Protein AF-A0A0C3L491-F1 (afdb_monomer_lite)

Secondary structure (DSSP, 8-state):
-HHHH-HHHHHHHHH-SS-S--PPPTT--HHHHHHHHHHHHHSS--PPP--SHHHHHHHHHHHHHHHHHHHHTT-HHHHHHHHHHHHHTT---TTTHHHHHHHHHHTT-HHHHHHHHHHHHHHT----

Radius of gyration: 15.9 Å; chains: 1; bounding box: 44×22×43 Å

Structure (mmCIF, N/CA/C/O backbone):
data_AF-A0A0C3L491-F1
#
_entry.id   AF-A0A0C3L491-F1
#
loop_
_atom_site.group_PDB
_atom_site.id
_atom_site.type_symbol
_atom_site.label_atom_id
_atom_site.label_alt_id
_atom_site.label_comp_id
_atom_site.label_asym_id
_atom_site.label_entity_id
_atom_site.label_seq_id
_atom_site.pdbx_PDB_ins_code
_atom_site.Cartn_x
_atom_site.Cartn_y
_atom_site.Cartn_z
_atom_site.occupancy
_atom_site.B_iso_or_equiv
_atom_site.auth_seq_id
_atom_site.auth_comp_id
_atom_site.auth_asym_id
_atom_site.auth_atom_id
_atom_site.pdbx_PDB_model_num
ATOM 1 N N . MET A 1 1 ? 20.474 -2.177 -11.643 1.00 58.62 1 MET A N 1
ATOM 2 C CA . MET A 1 1 ? 19.655 -3.131 -10.864 1.00 58.62 1 MET A CA 1
ATOM 3 C C . MET A 1 1 ? 18.172 -2.787 -10.950 1.00 58.62 1 MET A C 1
ATOM 5 O O . MET A 1 1 ? 17.420 -3.653 -11.359 1.00 58.62 1 MET A O 1
ATOM 9 N N . LEU A 1 2 ? 17.773 -1.526 -10.723 1.00 60.50 2 LEU A N 1
ATOM 10 C CA . LEU A 1 2 ? 16.399 -1.022 -10.936 1.00 60.50 2 LEU A CA 1
ATOM 11 C C . LEU A 1 2 ? 15.749 -1.486 -12.254 1.00 60.50 2 LEU A C 1
ATOM 13 O O . LEU A 1 2 ? 14.698 -2.108 -12.224 1.00 60.50 2 LEU A O 1
ATOM 17 N N . ALA A 1 3 ? 16.416 -1.290 -13.396 1.00 59.50 3 ALA A N 1
ATOM 18 C CA . ALA A 1 3 ? 15.908 -1.718 -14.707 1.00 59.50 3 ALA A CA 1
ATOM 19 C C . ALA A 1 3 ? 15.736 -3.242 -14.870 1.00 59.50 3 ALA A C 1
ATOM 21 O O . ALA A 1 3 ? 15.029 -3.680 -15.763 1.00 59.50 3 ALA A O 1
ATOM 22 N N . ALA A 1 4 ? 16.415 -4.056 -14.059 1.00 60.91 4 ALA A N 1
ATOM 23 C CA . ALA A 1 4 ? 16.281 -5.513 -14.114 1.00 60.91 4 ALA A CA 1
ATOM 24 C C . ALA A 1 4 ? 15.118 -6.015 -13.245 1.00 60.91 4 ALA A C 1
ATOM 26 O O . ALA A 1 4 ? 14.565 -7.070 -13.529 1.00 60.91 4 ALA A O 1
ATOM 27 N N . MET A 1 5 ? 14.766 -5.260 -12.201 1.00 66.31 5 MET A N 1
ATOM 28 C CA . MET A 1 5 ? 13.714 -5.613 -11.244 1.00 66.31 5 MET A CA 1
ATOM 29 C C . MET A 1 5 ? 12.371 -4.967 -11.597 1.00 66.31 5 MET A C 1
ATOM 31 O O . MET A 1 5 ? 11.332 -5.488 -11.214 1.00 66.31 5 MET A O 1
ATOM 35 N N . LEU A 1 6 ? 12.389 -3.847 -12.327 1.00 72.50 6 LEU A N 1
ATOM 36 C CA . LEU A 1 6 ? 11.208 -3.059 -12.670 1.00 72.50 6 LEU A CA 1
ATOM 37 C C . LEU A 1 6 ? 11.081 -2.929 -14.198 1.00 72.50 6 LEU A C 1
ATOM 39 O O . LEU A 1 6 ? 11.815 -2.131 -14.800 1.00 72.50 6 LEU A O 1
ATOM 43 N N . PRO A 1 7 ? 10.153 -3.672 -14.835 1.00 73.25 7 PRO A N 1
ATOM 44 C CA . PRO A 1 7 ? 9.932 -3.637 -16.285 1.00 73.25 7 PRO A CA 1
ATOM 45 C C . PRO A 1 7 ? 9.698 -2.221 -16.822 1.00 73.25 7 PRO A C 1
ATOM 47 O O . PRO A 1 7 ? 10.242 -1.845 -17.862 1.00 73.25 7 PRO A O 1
ATOM 50 N N . HIS A 1 8 ? 8.977 -1.405 -16.051 1.00 75.88 8 HIS A N 1
ATOM 51 C CA . HIS A 1 8 ? 8.706 -0.001 -16.347 1.00 75.88 8 HIS A CA 1
ATOM 52 C C . HIS A 1 8 ? 9.982 0.826 -16.576 1.00 75.88 8 HIS A C 1
ATOM 54 O O . HIS A 1 8 ? 10.114 1.548 -17.568 1.00 75.88 8 HIS A O 1
ATOM 60 N N . PHE A 1 9 ? 10.983 0.670 -15.703 1.00 74.25 9 PHE A N 1
ATOM 61 C CA . PHE A 1 9 ? 12.266 1.362 -15.849 1.00 74.25 9 PHE A CA 1
ATOM 62 C C . PHE A 1 9 ? 13.122 0.771 -16.970 1.00 74.25 9 PHE A C 1
ATOM 64 O O . PHE A 1 9 ? 13.851 1.519 -17.622 1.00 74.25 9 PHE A O 1
ATOM 71 N N . ALA A 1 10 ? 13.031 -0.537 -17.230 1.00 73.38 10 ALA A N 1
ATOM 72 C CA . ALA A 1 10 ? 13.701 -1.165 -18.370 1.00 73.38 10 ALA A CA 1
ATOM 73 C C . ALA A 1 10 ? 13.249 -0.529 -19.692 1.00 73.38 10 ALA A C 1
ATOM 75 O O . ALA A 1 10 ? 14.076 -0.128 -20.515 1.00 73.38 10 ALA A O 1
ATOM 76 N N . GLN A 1 11 ? 11.933 -0.372 -19.858 1.00 69.31 11 GLN A N 1
ATOM 77 C CA . GLN A 1 11 ? 11.339 0.252 -21.033 1.00 69.31 11 GLN A CA 1
ATOM 78 C C . GLN A 1 11 ? 11.731 1.730 -21.128 1.00 69.31 11 GLN A C 1
ATOM 80 O O . GLN A 1 11 ? 12.236 2.162 -22.168 1.00 69.31 11 GLN A O 1
ATOM 85 N N . ALA A 1 12 ? 11.596 2.482 -20.031 1.00 70.94 12 ALA A N 1
ATOM 86 C CA . ALA A 1 12 ? 11.959 3.895 -19.991 1.00 70.94 12 ALA A CA 1
ATOM 87 C C . ALA A 1 12 ? 13.428 4.120 -20.394 1.00 70.94 12 ALA A C 1
ATOM 89 O O . ALA A 1 12 ? 13.698 4.901 -21.306 1.00 70.94 12 ALA A O 1
ATOM 90 N N . LEU A 1 13 ? 14.365 3.371 -19.803 1.00 71.12 13 LEU A N 1
ATOM 91 C CA . LEU A 1 13 ? 15.802 3.509 -20.063 1.00 71.12 13 LEU A CA 1
ATOM 92 C C . LEU A 1 13 ? 16.210 3.023 -21.458 1.00 71.12 13 LEU A C 1
ATOM 94 O O . LEU A 1 13 ? 17.109 3.605 -22.059 1.00 71.12 13 LEU A O 1
ATOM 98 N N . SER A 1 14 ? 15.541 2.001 -22.003 1.00 71.50 14 SER A N 1
ATOM 99 C CA . SER A 1 14 ? 15.792 1.537 -23.377 1.00 71.50 14 SER A CA 1
ATOM 100 C C . SER A 1 14 ? 15.386 2.568 -24.440 1.00 71.50 14 SER A C 1
ATOM 102 O O . SER A 1 14 ? 15.976 2.613 -25.518 1.00 71.50 14 SER A O 1
ATOM 104 N N . SER A 1 15 ? 14.404 3.417 -24.121 1.00 66.19 15 SER A N 1
ATOM 105 C CA . SER A 1 15 ? 13.855 4.433 -25.025 1.00 66.19 15 SER A CA 1
ATOM 106 C C . SER A 1 15 ? 14.514 5.813 -24.893 1.00 66.19 15 SER A C 1
ATOM 108 O O . SER A 1 15 ? 14.376 6.643 -25.792 1.00 66.19 15 SER A O 1
ATOM 110 N N . SER A 1 16 ? 15.246 6.074 -23.803 1.00 59.66 16 SER A N 1
ATOM 111 C CA . SER A 1 16 ? 15.827 7.388 -23.515 1.00 59.66 16 SER A CA 1
ATOM 112 C C . SER A 1 16 ? 17.356 7.345 -23.464 1.00 59.66 16 SER A C 1
ATOM 114 O O . SER A 1 16 ? 17.953 7.029 -22.439 1.00 59.66 16 SER A O 1
ATOM 116 N N . SER A 1 17 ? 18.011 7.741 -24.552 1.00 55.44 17 SER A N 1
ATOM 117 C CA . SER A 1 17 ? 19.476 7.763 -24.671 1.00 55.44 17 SER A CA 1
ATOM 118 C C . SER A 1 17 ? 20.179 8.904 -23.907 1.00 55.44 17 SER A C 1
ATOM 120 O O . SER A 1 17 ? 21.392 9.053 -24.035 1.00 55.44 17 SER A O 1
ATOM 122 N N . SER A 1 18 ? 19.468 9.707 -23.100 1.00 59.16 18 SER A N 1
ATOM 123 C CA . SER A 1 18 ? 20.063 10.867 -22.406 1.00 59.16 18 SER A CA 1
ATOM 124 C C . SER A 1 18 ? 19.384 11.337 -21.109 1.00 59.16 18 SER A C 1
ATOM 126 O O . SER A 1 18 ? 19.795 12.361 -20.562 1.00 59.16 18 SER A O 1
ATOM 128 N N . ARG A 1 19 ? 18.360 10.648 -20.583 1.00 59.34 19 ARG A N 1
ATOM 129 C CA . ARG A 1 19 ? 17.694 11.097 -19.345 1.00 59.34 19 ARG A CA 1
ATOM 130 C C . ARG A 1 19 ? 18.470 10.655 -18.104 1.00 59.34 19 ARG A C 1
ATOM 132 O O . ARG A 1 19 ? 18.560 9.467 -17.819 1.00 59.34 19 ARG A O 1
ATOM 139 N N . THR A 1 20 ? 18.989 11.629 -17.357 1.00 66.69 20 THR A N 1
ATOM 140 C CA . THR A 1 20 ? 19.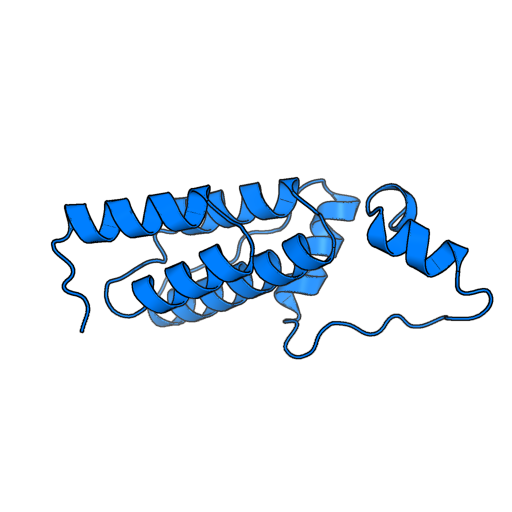572 11.440 -16.016 1.00 66.69 20 THR A CA 1
ATOM 141 C C . THR A 1 20 ? 18.530 11.503 -14.900 1.00 66.69 20 THR A C 1
ATOM 143 O O . THR A 1 20 ? 18.816 11.084 -13.784 1.00 66.69 20 THR A O 1
ATOM 146 N N . GLU A 1 21 ? 17.329 12.004 -15.196 1.00 72.62 21 GLU A N 1
ATOM 147 C CA . GLU A 1 21 ? 16.236 12.195 -14.241 1.00 72.62 21 GLU A CA 1
ATOM 148 C C . GLU A 1 21 ? 14.946 11.555 -14.763 1.00 72.62 21 GLU A C 1
ATOM 150 O O . GLU A 1 21 ? 14.655 11.582 -15.966 1.00 72.62 21 GLU A O 1
ATOM 155 N N . TYR A 1 22 ? 14.173 10.977 -13.844 1.00 74.00 22 TYR A N 1
ATOM 156 C CA . TYR A 1 22 ? 12.902 10.325 -14.130 1.00 74.00 22 TYR A CA 1
ATOM 157 C C . TYR A 1 22 ? 11.768 11.061 -13.401 1.00 74.00 22 TYR A C 1
ATOM 159 O O . TYR A 1 22 ? 11.828 11.171 -12.175 1.00 74.00 22 TYR A O 1
ATOM 167 N N . PRO A 1 23 ? 10.749 11.578 -14.113 1.00 80.12 23 PRO A N 1
ATOM 168 C CA . PRO A 1 23 ? 9.640 12.274 -13.474 1.00 80.12 23 PRO A CA 1
ATOM 169 C C . PRO A 1 23 ? 8.733 11.280 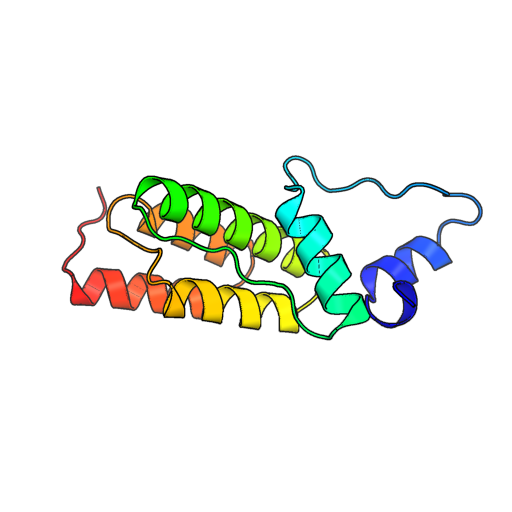-12.741 1.00 80.12 23 PRO A C 1
ATOM 171 O O . PRO A 1 23 ? 8.289 10.291 -13.324 1.00 80.12 23 PRO A O 1
ATOM 174 N N . LEU A 1 24 ? 8.454 11.554 -11.469 1.00 83.94 24 LEU A N 1
ATOM 175 C CA . LEU A 1 24 ? 7.485 10.796 -10.679 1.00 83.94 24 LEU A CA 1
ATOM 176 C C . LEU A 1 24 ? 6.056 11.285 -10.968 1.00 83.94 24 LEU A C 1
ATOM 178 O O . LEU A 1 24 ? 5.886 12.453 -11.329 1.00 83.94 24 LEU A O 1
ATOM 182 N N . PRO A 1 25 ? 5.034 10.426 -10.798 1.00 83.12 25 PRO A N 1
ATOM 183 C CA . PRO A 1 25 ? 3.642 10.864 -10.793 1.00 83.12 25 PRO A CA 1
ATOM 184 C C . PRO A 1 25 ? 3.413 11.994 -9.782 1.00 83.12 25 PRO A C 1
ATOM 186 O O . PRO A 1 25 ? 4.033 12.012 -8.710 1.00 83.12 25 PRO A O 1
ATOM 189 N N . GLU A 1 26 ? 2.515 12.922 -10.118 1.00 77.06 26 GLU A N 1
ATOM 190 C CA . GLU A 1 26 ? 2.071 13.957 -9.182 1.00 77.06 26 GLU A CA 1
ATOM 191 C C . GLU A 1 26 ? 1.530 13.294 -7.902 1.00 77.06 26 GLU A C 1
ATOM 193 O O . GLU A 1 26 ? 0.975 12.195 -7.941 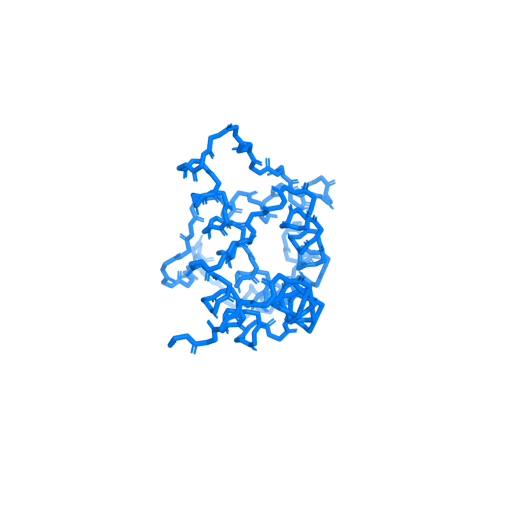1.00 77.06 26 GLU A O 1
ATOM 198 N N . ASP A 1 27 ? 1.783 13.928 -6.757 1.00 79.81 27 ASP A N 1
ATOM 199 C CA . ASP A 1 27 ? 1.416 13.448 -5.418 1.00 79.81 27 ASP A CA 1
ATOM 200 C C . ASP A 1 27 ? 2.148 12.197 -4.903 1.00 79.81 27 ASP A C 1
ATOM 202 O O . ASP A 1 27 ? 1.753 11.655 -3.874 1.00 79.81 27 ASP A O 1
ATOM 206 N N . THR A 1 28 ? 3.236 11.741 -5.535 1.00 87.38 28 THR A N 1
ATOM 207 C CA . THR A 1 28 ? 4.034 10.622 -4.992 1.00 87.38 28 THR A CA 1
ATOM 208 C C . THR A 1 28 ? 4.700 11.008 -3.662 1.00 87.38 28 THR A C 1
ATOM 210 O O . THR A 1 28 ? 5.483 11.959 -3.605 1.00 87.38 28 THR A O 1
ATOM 213 N N . SER A 1 29 ? 4.431 10.260 -2.588 1.00 90.19 29 SER A N 1
ATOM 214 C CA . SER A 1 29 ? 5.015 10.519 -1.268 1.00 90.19 29 SER A CA 1
ATOM 215 C C . SER A 1 29 ? 6.459 10.015 -1.177 1.00 90.19 29 SER A C 1
ATOM 217 O O . SER A 1 29 ? 6.858 9.055 -1.840 1.00 90.19 29 SER A O 1
ATOM 219 N N . ILE A 1 30 ? 7.265 10.649 -0.316 1.00 91.06 30 ILE A N 1
ATOM 220 C CA . ILE A 1 30 ? 8.648 10.212 -0.050 1.00 91.06 30 ILE A CA 1
ATOM 221 C C . ILE A 1 30 ? 8.659 8.771 0.477 1.00 91.06 30 ILE A C 1
ATOM 223 O O . ILE A 1 30 ? 9.539 7.991 0.113 1.00 91.06 30 ILE A O 1
ATOM 227 N N . PHE A 1 31 ? 7.663 8.406 1.290 1.00 93.50 31 PHE A N 1
ATOM 228 C CA . PHE A 1 31 ? 7.488 7.039 1.765 1.00 93.50 31 PHE A CA 1
ATOM 229 C C . PHE A 1 31 ? 7.305 6.060 0.602 1.00 93.50 31 PHE A C 1
ATOM 231 O O . PHE A 1 31 ? 7.991 5.045 0.566 1.00 93.50 31 PHE A O 1
ATOM 238 N N . ALA A 1 32 ? 6.448 6.372 -0.376 1.00 92.94 32 ALA A N 1
ATOM 239 C CA . ALA A 1 32 ? 6.217 5.499 -1.525 1.00 92.94 32 ALA A CA 1
ATOM 240 C C . ALA A 1 32 ? 7.498 5.272 -2.344 1.00 92.94 32 ALA A C 1
ATOM 242 O O . ALA A 1 32 ? 7.820 4.139 -2.704 1.00 92.94 32 ALA A O 1
ATOM 243 N N . VAL A 1 33 ? 8.278 6.330 -2.584 1.00 92.31 33 VAL A N 1
ATOM 244 C CA . VAL A 1 33 ? 9.565 6.214 -3.289 1.00 92.31 33 VAL A CA 1
ATOM 245 C C . VAL A 1 33 ? 10.545 5.347 -2.500 1.00 92.31 33 VAL A C 1
ATOM 247 O O . VAL A 1 33 ? 11.119 4.412 -3.059 1.00 92.31 33 VAL A O 1
ATOM 250 N N . ASN A 1 34 ? 10.713 5.623 -1.205 1.00 92.69 34 ASN A N 1
ATOM 251 C CA . ASN A 1 34 ? 11.603 4.843 -0.347 1.00 92.69 34 ASN A CA 1
ATOM 252 C C . ASN A 1 34 ? 11.150 3.387 -0.241 1.00 92.69 34 ASN A C 1
ATOM 254 O O . ASN A 1 34 ? 11.987 2.500 -0.296 1.00 92.69 34 ASN A O 1
ATOM 258 N N . GLY A 1 35 ? 9.845 3.122 -0.187 1.00 92.81 35 GLY A N 1
ATOM 259 C CA . GLY A 1 35 ? 9.312 1.766 -0.140 1.00 92.81 35 GLY A CA 1
ATOM 260 C C . GLY A 1 35 ? 9.645 0.957 -1.394 1.00 92.81 35 GLY A C 1
ATOM 261 O O . GLY A 1 35 ? 10.013 -0.212 -1.291 1.00 92.81 35 GLY A O 1
ATOM 262 N N . VAL A 1 36 ? 9.602 1.577 -2.579 1.00 91.75 36 VAL A N 1
ATOM 263 C CA . VAL A 1 36 ? 10.069 0.910 -3.806 1.00 91.75 36 VAL A CA 1
ATOM 264 C C . VAL A 1 36 ? 11.585 0.707 -3.787 1.00 91.75 36 VAL A C 1
ATOM 266 O O . VAL A 1 36 ? 12.059 -0.342 -4.218 1.00 91.75 36 VAL A O 1
ATOM 269 N N . ILE A 1 37 ? 12.357 1.679 -3.294 1.00 90.88 37 ILE A N 1
ATOM 270 C CA . ILE A 1 37 ? 13.815 1.542 -3.170 1.00 90.88 37 ILE A CA 1
ATOM 271 C C . ILE A 1 37 ? 14.156 0.376 -2.235 1.00 90.88 37 ILE A C 1
ATOM 273 O O . ILE A 1 37 ? 14.874 -0.528 -2.658 1.00 90.88 37 ILE A O 1
ATOM 277 N N . ASP A 1 38 ? 13.594 0.351 -1.027 1.00 92.00 38 ASP A N 1
ATOM 278 C CA . ASP A 1 38 ? 13.736 -0.738 -0.056 1.00 92.00 38 ASP A CA 1
ATOM 279 C C . ASP A 1 38 ? 13.394 -2.080 -0.712 1.00 92.00 38 ASP A C 1
ATOM 281 O O . ASP A 1 38 ? 14.191 -3.014 -0.679 1.00 92.00 38 ASP A O 1
ATOM 285 N N . TYR A 1 39 ? 12.264 -2.157 -1.421 1.00 92.19 39 TYR A N 1
ATOM 286 C CA . TYR A 1 39 ? 11.865 -3.371 -2.126 1.00 92.19 39 TYR A CA 1
ATOM 287 C C . TYR A 1 39 ? 12.894 -3.831 -3.168 1.00 92.19 39 TYR A C 1
ATOM 289 O O . TYR A 1 39 ? 13.196 -5.018 -3.266 1.00 92.19 39 TYR A O 1
ATOM 297 N N . VAL A 1 40 ? 13.465 -2.913 -3.947 1.00 89.12 40 VAL A N 1
ATOM 298 C CA . VAL A 1 40 ? 14.457 -3.255 -4.977 1.00 89.12 40 VAL A CA 1
ATOM 299 C C . VAL A 1 40 ? 15.743 -3.826 -4.372 1.00 89.12 40 VAL A C 1
ATOM 301 O O . VAL A 1 40 ? 16.390 -4.660 -5.013 1.00 89.12 40 VAL A O 1
ATOM 304 N N . TYR A 1 41 ? 16.129 -3.384 -3.174 1.00 87.88 41 TYR A N 1
ATOM 305 C CA . TYR A 1 41 ? 17.346 -3.845 -2.504 1.00 87.88 41 TYR A CA 1
ATOM 306 C C . TYR A 1 41 ? 17.117 -5.070 -1.608 1.00 87.88 41 TYR A C 1
ATOM 308 O O . TYR A 1 41 ? 17.929 -5.994 -1.644 1.00 87.88 41 TYR A O 1
ATOM 316 N N . ASP A 1 42 ? 16.006 -5.109 -0.873 1.00 90.50 42 ASP A N 1
ATOM 317 C CA . ASP A 1 42 ? 15.745 -6.085 0.191 1.00 90.50 42 ASP A CA 1
ATOM 318 C C . ASP A 1 42 ? 14.575 -7.041 -0.111 1.00 90.50 42 ASP A C 1
ATOM 320 O O . ASP A 1 42 ? 14.301 -7.958 0.666 1.00 90.50 42 ASP A O 1
ATOM 324 N N . GLY A 1 43 ? 13.859 -6.848 -1.225 1.00 89.62 43 GLY A N 1
ATOM 325 C CA . GLY A 1 43 ? 12.677 -7.635 -1.606 1.00 89.62 43 GLY A CA 1
ATOM 326 C C . GLY A 1 43 ? 11.418 -7.322 -0.787 1.00 89.62 43 GLY A C 1
ATOM 327 O O . GLY A 1 43 ? 10.389 -7.984 -0.934 1.00 89.62 43 GLY A O 1
ATOM 328 N N . ARG A 1 44 ? 11.479 -6.322 0.096 1.00 91.88 44 ARG A N 1
ATOM 329 C CA . ARG A 1 44 ? 10.370 -5.857 0.938 1.00 91.88 44 ARG A CA 1
ATOM 330 C C . ARG A 1 44 ? 10.542 -4.386 1.281 1.00 91.88 44 ARG A C 1
ATOM 332 O O . ARG A 1 44 ? 11.673 -3.918 1.347 1.00 91.88 44 ARG A O 1
ATOM 339 N N . PHE A 1 45 ? 9.442 -3.690 1.541 1.00 93.12 45 PHE A N 1
ATOM 340 C CA . PHE A 1 45 ? 9.502 -2.334 2.084 1.00 93.12 45 PHE A CA 1
ATOM 341 C C . PHE A 1 45 ? 9.389 -2.342 3.609 1.00 93.12 45 PHE A C 1
ATOM 343 O O . PHE A 1 45 ? 8.885 -3.299 4.203 1.00 93.12 45 PHE A O 1
ATOM 350 N N . THR A 1 46 ? 9.849 -1.269 4.248 1.00 91.44 46 THR A N 1
ATOM 351 C CA . THR A 1 46 ? 9.687 -1.080 5.692 1.00 91.44 46 THR A CA 1
ATOM 352 C C . THR A 1 46 ? 8.273 -0.566 6.002 1.00 91.44 46 THR A C 1
ATOM 354 O O . THR A 1 46 ? 7.948 0.552 5.593 1.00 91.44 46 THR A O 1
ATOM 357 N N . PRO A 1 47 ? 7.417 -1.322 6.719 1.00 89.38 47 PRO A N 1
ATOM 358 C CA . PRO A 1 47 ? 6.067 -0.866 7.041 1.00 89.38 47 PRO A CA 1
ATOM 359 C C . PRO A 1 47 ? 6.086 0.399 7.908 1.00 89.38 47 PRO A C 1
ATOM 361 O O . PRO A 1 47 ? 6.960 0.530 8.773 1.00 89.38 47 PRO A O 1
ATOM 364 N N . PRO A 1 48 ? 5.121 1.317 7.734 1.00 90.25 48 PRO A N 1
ATOM 365 C CA . PRO A 1 48 ? 5.001 2.463 8.617 1.00 90.25 48 PRO A CA 1
ATOM 366 C C . PRO A 1 48 ? 4.553 2.004 10.007 1.00 90.25 48 PRO A C 1
ATOM 368 O O . PRO A 1 48 ? 3.804 1.039 10.166 1.00 90.25 48 PRO A O 1
ATOM 371 N N . THR A 1 49 ? 4.995 2.717 11.036 1.00 86.94 49 THR A N 1
ATOM 372 C CA . THR A 1 49 ? 4.522 2.512 12.406 1.00 86.94 49 THR A CA 1
ATOM 373 C C . THR A 1 49 ? 3.309 3.395 12.670 1.00 86.94 49 THR A C 1
ATOM 375 O O . THR A 1 49 ? 3.372 4.594 12.412 1.00 86.94 49 THR A O 1
ATOM 378 N N . ALA A 1 50 ? 2.247 2.831 13.243 1.00 84.88 50 ALA A N 1
ATOM 379 C CA . ALA A 1 50 ? 1.094 3.586 13.722 1.00 84.88 50 ALA A CA 1
ATOM 380 C C . ALA A 1 50 ? 0.753 3.150 15.151 1.00 84.88 50 ALA A C 1
ATOM 382 O O . ALA A 1 50 ? 0.328 2.019 15.379 1.00 84.88 50 ALA A O 1
ATOM 383 N N . SER A 1 51 ? 0.977 4.040 16.118 1.00 82.12 51 SER A N 1
ATOM 384 C CA . SER A 1 51 ? 0.650 3.832 17.536 1.00 82.12 51 SER A CA 1
ATOM 385 C C . SER A 1 51 ? -0.543 4.678 17.985 1.00 82.12 51 SER A C 1
ATOM 387 O O . SER A 1 51 ? -1.159 4.381 19.009 1.00 82.12 51 SER A O 1
ATOM 389 N N . THR A 1 52 ? -0.882 5.727 17.231 1.00 83.19 52 THR A N 1
ATOM 390 C CA . THR A 1 52 ? -2.014 6.625 17.501 1.00 83.19 52 THR A CA 1
ATOM 391 C C . THR A 1 52 ? -2.984 6.689 16.318 1.00 83.19 52 THR A C 1
ATOM 393 O O . THR A 1 52 ? -2.656 6.289 15.203 1.00 83.19 52 THR A O 1
ATOM 396 N N . GLY A 1 53 ? -4.201 7.196 16.548 1.00 77.25 53 GLY A N 1
ATOM 397 C CA . GLY A 1 53 ? -5.203 7.343 15.483 1.00 77.25 53 GLY A CA 1
ATOM 398 C C . GLY A 1 53 ? -4.798 8.340 14.389 1.00 77.25 53 GLY A C 1
ATOM 399 O O . GLY A 1 53 ? -5.102 8.120 13.221 1.00 77.25 53 GLY A O 1
ATOM 400 N N . GLU A 1 54 ? -4.069 9.399 14.746 1.00 81.00 54 GLU A N 1
ATOM 401 C CA . GLU A 1 54 ? -3.531 10.368 13.780 1.00 81.00 54 GLU A CA 1
ATOM 402 C C . GLU A 1 54 ? -2.418 9.737 12.931 1.00 81.00 54 GLU A C 1
ATOM 404 O O . GLU A 1 54 ? -2.437 9.830 11.703 1.00 81.00 54 GLU A O 1
ATOM 409 N N . GLU A 1 55 ? -1.508 8.993 13.568 1.00 87.31 55 GLU A N 1
ATOM 410 C CA . GLU A 1 55 ? -0.474 8.223 12.868 1.00 87.31 55 GLU A CA 1
ATOM 411 C C . GLU A 1 55 ? -1.073 7.154 11.947 1.00 87.31 55 GLU A C 1
ATOM 413 O O . GLU A 1 55 ? -0.527 6.905 10.876 1.00 87.31 55 GLU A O 1
ATOM 418 N N . ALA A 1 56 ? -2.209 6.551 12.313 1.00 89.38 56 ALA A N 1
ATOM 419 C CA . ALA A 1 56 ? -2.892 5.568 11.475 1.00 89.38 56 ALA A CA 1
ATOM 420 C C . ALA A 1 56 ? -3.400 6.175 10.156 1.00 89.38 56 ALA A C 1
ATOM 422 O O . ALA A 1 56 ? -3.292 5.536 9.109 1.00 89.38 56 ALA A O 1
ATOM 423 N N . GLY A 1 57 ? -3.906 7.413 10.183 1.00 89.00 57 GLY A N 1
ATOM 424 C CA . GLY A 1 57 ? -4.325 8.127 8.974 1.00 89.00 57 GLY A CA 1
ATOM 425 C C . GLY A 1 57 ? -3.151 8.436 8.043 1.00 89.00 57 GLY A C 1
ATOM 426 O O . GLY A 1 57 ? -3.241 8.207 6.837 1.00 89.00 57 GLY A O 1
ATOM 427 N N . VAL A 1 58 ? -2.026 8.886 8.608 1.00 91.44 58 VAL A N 1
ATOM 428 C CA . VAL A 1 58 ? -0.790 9.142 7.849 1.00 91.44 58 VAL A CA 1
ATOM 429 C C . VAL A 1 58 ? -0.237 7.845 7.256 1.00 91.44 58 VAL A C 1
ATOM 431 O O . VAL A 1 58 ? 0.009 7.781 6.054 1.00 91.44 58 VAL A O 1
ATOM 434 N N . ALA A 1 59 ? -0.127 6.789 8.068 1.00 93.69 59 ALA A N 1
ATOM 435 C CA . ALA A 1 59 ? 0.339 5.475 7.634 1.00 93.69 59 ALA A CA 1
ATOM 436 C C . ALA A 1 59 ? -0.533 4.898 6.510 1.00 93.69 59 ALA A C 1
ATOM 438 O O . ALA A 1 59 ? -0.009 4.349 5.542 1.00 93.69 59 ALA A O 1
ATOM 439 N N . LEU A 1 60 ? -1.859 5.049 6.605 1.00 94.75 60 LEU A N 1
ATOM 440 C CA . LEU A 1 60 ? -2.773 4.638 5.543 1.00 94.75 60 LEU A CA 1
ATOM 441 C C . LEU A 1 60 ? -2.532 5.437 4.260 1.00 94.75 60 LEU A C 1
ATOM 443 O O . LEU A 1 60 ? -2.436 4.840 3.192 1.00 94.75 60 LEU A O 1
ATOM 447 N N . GLY A 1 61 ? -2.410 6.763 4.355 1.00 93.50 61 GLY A N 1
ATOM 448 C CA . GLY A 1 61 ? -2.129 7.620 3.203 1.00 93.50 61 GLY A CA 1
ATOM 449 C C . GLY A 1 61 ? -0.833 7.231 2.489 1.00 93.50 61 GLY A C 1
ATOM 450 O O . GLY A 1 61 ? -0.820 7.094 1.266 1.00 93.50 61 GLY A O 1
ATOM 451 N N . ASP A 1 62 ? 0.226 6.971 3.252 1.00 94.44 62 ASP A N 1
ATOM 452 C CA . ASP A 1 62 ? 1.522 6.526 2.740 1.00 94.44 62 ASP A CA 1
ATOM 453 C C . ASP A 1 62 ? 1.451 5.149 2.061 1.00 94.44 62 ASP A C 1
ATOM 455 O O . ASP A 1 62 ? 1.986 4.966 0.964 1.00 94.44 62 ASP A O 1
ATOM 459 N N . LEU A 1 63 ? 0.730 4.196 2.656 1.00 95.44 63 LEU A N 1
ATOM 460 C CA . LEU A 1 63 ? 0.503 2.872 2.072 1.00 95.44 63 LEU A CA 1
ATOM 461 C C . LEU A 1 63 ? -0.332 2.945 0.788 1.00 95.44 63 LEU A C 1
ATOM 463 O O . LEU A 1 63 ? 0.007 2.297 -0.199 1.00 95.44 63 LEU A O 1
ATOM 467 N N . LEU A 1 64 ? -1.386 3.763 0.751 1.00 95.44 64 LEU A N 1
ATOM 468 C CA . LEU A 1 64 ? -2.183 3.976 -0.461 1.00 95.44 64 LEU A CA 1
ATOM 469 C C . LEU A 1 64 ? -1.377 4.666 -1.567 1.00 95.44 64 LEU A C 1
ATOM 471 O O . LEU A 1 64 ? -1.559 4.359 -2.745 1.00 95.44 64 LEU A O 1
ATOM 475 N N . ASN A 1 65 ? -0.462 5.567 -1.207 1.00 94.94 65 ASN A N 1
ATOM 476 C CA . ASN A 1 65 ? 0.448 6.187 -2.161 1.00 94.94 65 ASN A CA 1
ATOM 477 C C . ASN A 1 65 ? 1.413 5.157 -2.765 1.00 94.94 65 ASN A C 1
ATOM 479 O O . ASN A 1 65 ? 1.554 5.073 -3.986 1.00 94.94 65 ASN A O 1
ATOM 483 N N . LEU A 1 66 ? 1.997 4.305 -1.916 1.00 95.25 66 LEU A N 1
ATOM 484 C CA . LEU A 1 66 ? 2.833 3.188 -2.351 1.00 95.25 66 LEU A CA 1
ATOM 485 C C . LEU A 1 66 ? 2.052 2.198 -3.227 1.00 95.25 66 LEU A C 1
ATOM 487 O O . LEU A 1 66 ? 2.592 1.737 -4.228 1.00 95.25 66 LEU A O 1
ATOM 491 N N . LEU A 1 67 ? 0.780 1.920 -2.919 1.00 95.25 67 LEU A N 1
ATOM 492 C CA . LEU A 1 67 ? -0.086 1.083 -3.755 1.00 95.25 67 LEU A CA 1
ATOM 493 C C . LEU A 1 67 ? -0.266 1.675 -5.159 1.00 95.25 67 LEU A C 1
ATOM 495 O O . LEU A 1 67 ? -0.127 0.951 -6.142 1.00 95.25 67 LEU A O 1
ATOM 499 N N . ARG A 1 68 ? -0.539 2.984 -5.258 1.00 94.56 68 ARG A N 1
ATOM 500 C CA . ARG A 1 68 ? -0.680 3.696 -6.543 1.00 94.56 68 ARG A CA 1
ATOM 501 C C . ARG A 1 68 ? 0.610 3.658 -7.350 1.00 94.56 68 ARG A C 1
ATOM 503 O O . ARG A 1 68 ? 0.578 3.400 -8.553 1.00 94.56 68 ARG A O 1
ATOM 510 N N . LEU A 1 69 ? 1.743 3.892 -6.692 1.00 92.88 69 LEU A N 1
ATOM 511 C CA . LEU A 1 69 ? 3.048 3.857 -7.340 1.00 92.88 69 LEU A CA 1
ATOM 512 C C . LEU A 1 69 ? 3.394 2.441 -7.820 1.00 92.88 69 LEU A C 1
ATOM 514 O O . LEU A 1 69 ? 3.833 2.265 -8.954 1.00 92.88 69 LEU A O 1
ATOM 518 N N . ALA A 1 70 ? 3.144 1.432 -6.984 1.00 92.62 70 ALA A N 1
ATOM 519 C CA . ALA A 1 70 ? 3.352 0.031 -7.322 1.00 92.62 70 ALA A CA 1
ATOM 520 C C . ALA A 1 70 ? 2.460 -0.416 -8.482 1.00 92.62 70 ALA A C 1
ATOM 522 O O . ALA A 1 70 ? 2.936 -1.122 -9.361 1.00 92.62 70 ALA A O 1
ATOM 523 N N . ASP A 1 71 ? 1.200 0.018 -8.526 1.00 92.88 71 ASP A N 1
ATOM 524 C CA . ASP A 1 71 ? 0.313 -0.241 -9.662 1.00 92.88 71 ASP A CA 1
ATOM 525 C C . ASP A 1 71 ? 0.828 0.427 -10.944 1.00 92.88 71 ASP A C 1
ATOM 527 O O . ASP A 1 71 ? 0.978 -0.236 -11.967 1.00 92.88 71 ASP A O 1
ATOM 531 N N . THR A 1 72 ? 1.223 1.702 -10.859 1.00 90.25 72 THR A N 1
ATOM 532 C CA . THR A 1 72 ? 1.774 2.469 -11.992 1.00 90.25 72 THR A CA 1
ATOM 533 C C . THR A 1 72 ? 3.042 1.836 -12.570 1.00 90.25 72 THR A C 1
ATOM 535 O O . THR A 1 72 ? 3.294 1.931 -13.768 1.00 90.25 72 THR A O 1
ATOM 538 N N . TRP A 1 73 ? 3.871 1.225 -11.724 1.00 89.81 73 TRP A N 1
ATOM 539 C CA . TRP A 1 73 ? 5.130 0.586 -12.122 1.00 89.81 73 TRP A CA 1
ATOM 540 C C . TRP A 1 73 ? 5.021 -0.938 -12.265 1.00 89.81 73 TRP A C 1
ATOM 542 O O . TRP A 1 73 ? 6.045 -1.602 -12.438 1.00 89.81 73 TRP A O 1
ATOM 552 N N . GLU A 1 74 ? 3.801 -1.479 -12.200 1.00 90.00 74 GLU A N 1
ATOM 553 C CA . GLU A 1 74 ? 3.471 -2.901 -12.355 1.00 90.00 74 GLU A CA 1
ATOM 554 C C . GLU A 1 74 ? 4.186 -3.837 -11.351 1.00 90.00 74 GLU A C 1
ATOM 556 O O . GLU A 1 74 ? 4.524 -4.985 -11.649 1.00 90.00 74 GLU A O 1
ATOM 561 N N . ILE A 1 75 ? 4.396 -3.369 -10.118 1.00 90.88 75 ILE A N 1
ATOM 562 C CA . ILE A 1 75 ? 5.086 -4.093 -9.039 1.00 90.88 75 ILE A CA 1
ATOM 563 C C . ILE A 1 75 ? 4.074 -4.844 -8.165 1.00 90.88 75 ILE A C 1
ATOM 565 O O . ILE A 1 75 ? 3.757 -4.442 -7.043 1.00 90.88 75 ILE A O 1
ATOM 569 N N . SER A 1 76 ? 3.560 -5.957 -8.688 1.00 90.75 76 SER A N 1
ATOM 570 C CA . SER A 1 76 ? 2.489 -6.737 -8.039 1.00 90.75 76 SER A CA 1
ATOM 571 C C . SER A 1 76 ? 2.834 -7.205 -6.618 1.00 90.75 76 SER A C 1
ATOM 573 O O . SER A 1 76 ? 1.972 -7.190 -5.741 1.00 90.75 76 SER A O 1
ATOM 575 N N . ASP A 1 77 ? 4.097 -7.542 -6.357 1.00 91.88 77 ASP A N 1
ATOM 576 C CA . ASP A 1 77 ? 4.544 -8.007 -5.038 1.00 91.88 77 ASP A CA 1
ATOM 577 C C . ASP A 1 77 ? 4.434 -6.910 -3.969 1.00 91.88 77 ASP A C 1
ATOM 579 O O . ASP A 1 77 ? 4.007 -7.179 -2.845 1.00 91.88 77 ASP A O 1
ATOM 583 N N . ILE A 1 78 ? 4.746 -5.654 -4.320 1.00 93.25 78 ILE A N 1
ATOM 584 C CA . ILE A 1 78 ? 4.555 -4.518 -3.408 1.00 93.25 78 ILE A CA 1
ATOM 585 C C . ILE A 1 78 ? 3.066 -4.307 -3.144 1.00 93.25 78 ILE A C 1
ATOM 587 O O . ILE A 1 78 ? 2.695 -4.072 -1.995 1.00 93.25 78 ILE A O 1
ATOM 591 N N . LYS A 1 79 ? 2.201 -4.435 -4.164 1.00 93.31 79 LYS A N 1
ATOM 592 C CA . LYS A 1 79 ? 0.746 -4.318 -3.968 1.00 93.31 79 LYS A CA 1
ATOM 593 C C . LYS A 1 79 ? 0.272 -5.309 -2.903 1.00 93.31 79 LYS A C 1
ATOM 595 O O . LYS A 1 79 ? -0.405 -4.897 -1.966 1.00 93.31 79 LYS A O 1
ATOM 600 N N . ALA A 1 80 ? 0.692 -6.572 -2.994 1.00 93.00 80 ALA A N 1
ATOM 601 C CA . ALA A 1 80 ? 0.326 -7.599 -2.020 1.00 93.00 80 ALA A CA 1
ATOM 602 C C . ALA A 1 80 ? 0.855 -7.276 -0.607 1.00 93.00 80 ALA A C 1
ATOM 604 O O . ALA A 1 80 ? 0.112 -7.350 0.371 1.00 93.00 80 ALA A O 1
ATOM 605 N N . GLN A 1 81 ? 2.118 -6.840 -0.490 1.00 94.69 81 GLN A N 1
ATOM 606 C CA . GLN A 1 81 ? 2.701 -6.445 0.801 1.00 94.69 81 GLN A CA 1
ATOM 607 C C . GLN A 1 81 ? 1.974 -5.248 1.432 1.00 94.69 81 GLN A C 1
ATOM 609 O O . GLN A 1 81 ? 1.768 -5.222 2.645 1.00 94.69 81 GLN A O 1
ATOM 614 N N . VAL A 1 82 ? 1.558 -4.269 0.623 1.00 95.69 82 VAL A N 1
ATOM 615 C CA . VAL A 1 82 ? 0.792 -3.109 1.092 1.00 95.69 82 VAL A CA 1
ATOM 616 C C . VAL A 1 82 ? -0.568 -3.534 1.633 1.00 95.69 82 VAL A C 1
ATOM 618 O O . VAL A 1 82 ? -0.936 -3.108 2.726 1.00 95.69 82 VAL A O 1
ATOM 621 N N . VAL A 1 83 ? -1.299 -4.390 0.912 1.00 94.31 83 VAL A N 1
ATOM 622 C CA . VAL A 1 83 ? -2.601 -4.897 1.376 1.00 94.31 83 VAL A CA 1
ATOM 623 C C . VAL A 1 83 ? -2.449 -5.654 2.696 1.00 94.31 83 VAL A C 1
ATOM 625 O O . VAL A 1 83 ? -3.196 -5.379 3.636 1.00 94.31 83 VAL A O 1
ATOM 628 N N . GLY A 1 84 ? -1.425 -6.506 2.810 1.00 93.94 84 GLY A N 1
ATOM 629 C CA . GLY A 1 84 ? -1.082 -7.179 4.065 1.00 93.94 84 GLY A CA 1
ATOM 630 C C . GLY A 1 84 ? -0.810 -6.198 5.211 1.00 93.94 84 GLY A C 1
ATOM 631 O O . GLY A 1 84 ? -1.371 -6.344 6.292 1.00 93.94 84 GLY A O 1
ATOM 632 N N . CYS A 1 85 ? -0.039 -5.133 4.968 1.00 93.94 85 CYS A N 1
ATOM 633 C CA . CYS A 1 85 ? 0.226 -4.111 5.986 1.00 93.94 85 CYS A CA 1
ATOM 634 C C . CYS A 1 85 ? -1.044 -3.365 6.421 1.00 93.94 85 CYS A C 1
ATOM 636 O O . CYS A 1 85 ? -1.236 -3.133 7.613 1.00 93.94 85 CYS A O 1
ATOM 638 N N . ILE A 1 86 ? -1.923 -2.998 5.480 1.00 94.50 86 ILE A N 1
ATOM 639 C CA . ILE A 1 86 ? -3.197 -2.329 5.792 1.00 94.50 86 ILE A CA 1
ATOM 640 C C . ILE A 1 86 ? -4.085 -3.237 6.655 1.00 94.50 86 ILE A C 1
ATOM 642 O O . ILE A 1 86 ? -4.720 -2.762 7.603 1.00 94.50 86 ILE A O 1
ATOM 646 N N . HIS A 1 87 ? -4.115 -4.534 6.340 1.00 91.94 87 HIS A N 1
ATOM 647 C CA .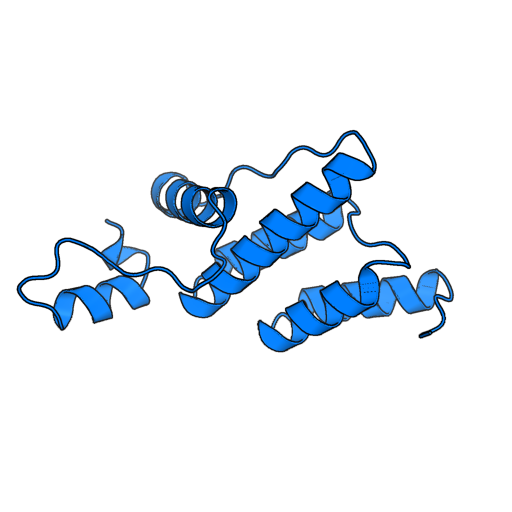 HIS A 1 87 ? -4.834 -5.539 7.111 1.00 91.94 87 HIS A CA 1
ATOM 648 C C . HIS A 1 87 ? -4.263 -5.677 8.532 1.00 91.94 87 HIS A C 1
ATOM 650 O O . HIS A 1 87 ? -4.992 -5.507 9.512 1.00 91.94 87 HIS A O 1
ATOM 656 N N . ASP A 1 88 ? -2.956 -5.911 8.652 1.00 91.75 88 ASP A N 1
ATOM 657 C CA . ASP A 1 88 ? -2.288 -6.200 9.925 1.00 91.75 88 ASP A CA 1
ATOM 658 C C . ASP A 1 88 ? -2.315 -5.011 10.889 1.00 91.75 88 ASP A C 1
ATOM 660 O O . ASP A 1 88 ? -2.508 -5.182 12.095 1.00 91.75 88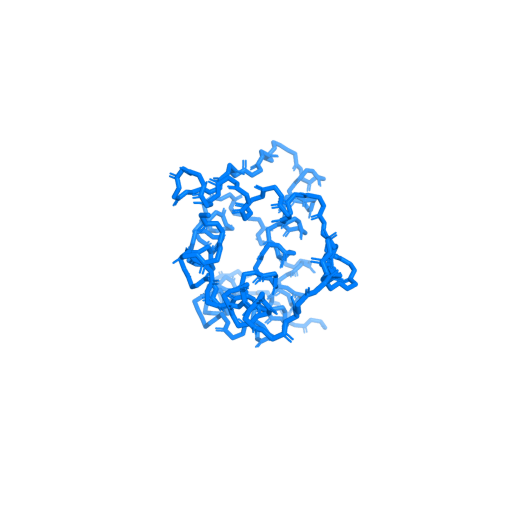 ASP A O 1
ATOM 664 N N . LEU A 1 89 ? -2.191 -3.794 10.354 1.00 90.62 89 LEU A N 1
ATOM 665 C CA . LEU A 1 89 ? -2.261 -2.556 11.127 1.00 90.62 89 LEU A CA 1
ATOM 666 C C . LEU A 1 89 ? -3.701 -2.079 11.382 1.00 90.62 89 LEU A C 1
ATOM 668 O O . LEU A 1 89 ? -3.893 -1.117 12.123 1.00 90.62 89 LEU A O 1
ATOM 672 N N . ARG A 1 90 ? -4.716 -2.742 10.804 1.00 90.94 90 ARG A N 1
ATOM 673 C CA . ARG A 1 90 ? -6.148 -2.414 10.958 1.00 90.94 90 ARG A CA 1
ATOM 674 C C . ARG A 1 90 ? -6.456 -0.930 10.724 1.00 90.94 90 ARG A C 1
ATOM 676 O O . ARG A 1 90 ? -7.173 -0.300 11.497 1.00 90.94 90 ARG A O 1
ATOM 683 N N . LEU A 1 91 ? -5.911 -0.374 9.644 1.00 91.31 91 LEU A N 1
ATOM 684 C CA . LEU A 1 91 ? -5.956 1.072 9.378 1.00 91.31 91 LEU A CA 1
ATOM 685 C C . LEU A 1 91 ? -7.304 1.568 8.825 1.00 91.31 91 LEU A C 1
ATOM 687 O O . LEU A 1 91 ? -7.541 2.774 8.742 1.00 91.31 91 LEU A O 1
ATOM 691 N N . ILE A 1 92 ? -8.187 0.649 8.433 1.00 92.19 92 ILE A N 1
ATOM 692 C CA . ILE A 1 92 ? -9.484 0.970 7.836 1.00 92.19 92 ILE A CA 1
ATOM 693 C C . ILE A 1 92 ? -10.534 1.150 8.933 1.00 92.19 92 ILE A C 1
ATOM 695 O O . ILE A 1 92 ? -10.723 0.285 9.788 1.00 92.19 92 ILE A O 1
ATOM 699 N N . ASN A 1 93 ? -11.254 2.264 8.874 1.00 91.12 93 ASN A N 1
ATOM 700 C CA . ASN A 1 93 ? -12.360 2.609 9.753 1.00 91.12 93 ASN A CA 1
ATOM 701 C C . ASN A 1 93 ? -13.555 3.126 8.931 1.00 91.12 93 ASN A C 1
ATOM 703 O O . ASN A 1 93 ? -13.476 3.269 7.713 1.00 91.12 93 ASN A O 1
ATOM 707 N N . GLN A 1 94 ? -14.674 3.417 9.596 1.00 90.31 94 GLN A N 1
ATOM 708 C CA . GLN A 1 94 ? -15.891 3.872 8.918 1.00 90.31 94 GLN A CA 1
ATOM 709 C C . GLN A 1 94 ? -15.684 5.156 8.099 1.00 90.31 94 GLN A C 1
ATOM 711 O O . GLN A 1 94 ? -16.302 5.307 7.048 1.00 90.31 94 GLN A O 1
ATOM 716 N N . GLU A 1 95 ? -14.841 6.072 8.578 1.00 90.69 95 GLU A N 1
ATOM 717 C CA . GLU A 1 95 ? -14.632 7.382 7.959 1.00 90.69 95 GLU A CA 1
ATOM 718 C C . GLU A 1 95 ? -13.804 7.280 6.675 1.00 90.69 95 GLU A C 1
ATOM 720 O O . GLU A 1 95 ? -14.095 7.987 5.718 1.00 90.69 95 GLU A O 1
ATOM 725 N N . ASN A 1 96 ? -12.819 6.378 6.629 1.00 92.44 96 ASN A N 1
ATOM 726 C CA . ASN A 1 96 ? -11.898 6.249 5.495 1.00 92.44 96 ASN A CA 1
ATOM 727 C C . ASN A 1 96 ? -12.213 5.076 4.546 1.00 92.44 96 ASN A C 1
ATOM 729 O O . ASN A 1 96 ? -11.626 4.982 3.470 1.00 92.44 96 ASN A O 1
ATOM 733 N N . CYS A 1 97 ? -13.134 4.174 4.901 1.00 92.81 97 CYS A N 1
ATOM 734 C CA . CYS A 1 97 ? -13.366 2.944 4.137 1.00 92.81 97 CYS A CA 1
ATOM 735 C C . CYS A 1 97 ? -13.789 3.193 2.679 1.00 92.81 97 CYS A C 1
ATOM 737 O O . CYS A 1 97 ? -13.365 2.460 1.783 1.00 92.81 97 CYS A O 1
ATOM 739 N N . ASN A 1 98 ? -14.600 4.224 2.425 1.00 91.38 98 ASN A N 1
ATOM 740 C CA . ASN A 1 98 ? -15.017 4.566 1.064 1.00 91.38 98 ASN A CA 1
ATOM 741 C C . ASN A 1 98 ? -13.832 5.076 0.225 1.00 91.38 98 ASN A C 1
ATOM 743 O O . ASN A 1 98 ? -13.639 4.596 -0.889 1.00 91.38 98 ASN A O 1
ATOM 747 N N . ASP A 1 99 ? -12.980 5.934 0.784 1.00 93.12 99 ASP A N 1
ATOM 748 C CA . ASP A 1 99 ? -11.788 6.454 0.098 1.00 93.12 99 ASP A CA 1
ATOM 749 C C . ASP A 1 99 ? -10.783 5.333 -0.226 1.00 93.12 99 ASP A C 1
ATOM 751 O O . ASP A 1 99 ? -10.163 5.299 -1.298 1.00 93.12 99 ASP A O 1
ATOM 755 N N . VAL A 1 100 ? -10.643 4.367 0.692 1.00 94.62 100 VAL A N 1
ATOM 756 C CA . VAL A 1 100 ? -9.817 3.170 0.481 1.00 94.62 100 VAL A CA 1
ATOM 757 C C . VAL A 1 100 ? -10.414 2.293 -0.620 1.00 94.62 100 VAL A C 1
ATOM 759 O O . VAL A 1 100 ? -9.668 1.802 -1.463 1.00 94.62 100 VAL A O 1
ATOM 762 N N . LEU A 1 101 ? -11.739 2.114 -0.658 1.00 94.00 101 LEU A N 1
ATOM 763 C CA . LEU A 1 101 ? -12.427 1.379 -1.726 1.00 94.00 101 LEU A CA 1
ATOM 764 C C . LEU A 1 101 ? -12.218 2.017 -3.099 1.00 94.00 101 LEU A C 1
ATOM 766 O O . LEU A 1 101 ? -11.926 1.305 -4.059 1.00 94.00 101 LEU A O 1
ATOM 770 N N . GLU A 1 102 ? -12.352 3.338 -3.194 1.00 94.06 102 GLU A N 1
ATOM 771 C CA . GLU A 1 102 ? -12.121 4.074 -4.438 1.00 94.06 102 GLU A CA 1
ATOM 772 C C . GLU A 1 102 ? -10.673 3.926 -4.904 1.00 94.06 102 GLU A C 1
ATOM 774 O O . GLU A 1 102 ? -10.423 3.618 -6.070 1.00 94.06 102 GLU A O 1
ATOM 779 N N . THR A 1 103 ? -9.712 4.050 -3.984 1.00 93.56 103 THR A N 1
ATOM 780 C CA . THR A 1 103 ? -8.295 3.854 -4.310 1.00 93.56 103 THR A CA 1
ATOM 781 C C . THR A 1 103 ? -8.002 2.407 -4.712 1.00 93.56 103 THR A C 1
ATOM 783 O O . THR A 1 103 ? -7.288 2.175 -5.685 1.00 93.56 103 THR A O 1
ATOM 786 N N . ALA A 1 104 ? -8.579 1.423 -4.019 1.00 93.25 104 ALA A N 1
ATOM 787 C CA . ALA A 1 104 ? -8.432 0.013 -4.362 1.00 93.25 104 ALA A CA 1
ATOM 788 C C . ALA A 1 104 ? -8.970 -0.284 -5.768 1.00 93.25 104 ALA A C 1
ATOM 790 O O . ALA A 1 104 ? -8.317 -0.992 -6.530 1.00 93.25 104 ALA A O 1
ATOM 791 N N . ALA A 1 105 ? -10.119 0.291 -6.136 1.00 93.19 105 ALA A N 1
ATOM 792 C CA . ALA A 1 105 ? -10.678 0.165 -7.477 1.00 93.19 105 ALA A CA 1
ATOM 793 C C . ALA A 1 105 ? -9.786 0.835 -8.535 1.00 93.19 105 ALA A C 1
ATOM 795 O O . ALA A 1 105 ? -9.503 0.226 -9.564 1.00 93.19 105 ALA A O 1
ATOM 796 N N . ALA A 1 106 ? -9.295 2.050 -8.267 1.00 92.94 106 ALA A N 1
ATOM 797 C CA . ALA A 1 106 ? -8.407 2.775 -9.177 1.00 92.94 106 ALA A CA 1
ATOM 798 C C . ALA A 1 106 ? -7.082 2.036 -9.427 1.00 92.94 106 ALA A C 1
ATOM 800 O O . ALA A 1 106 ? -6.572 2.056 -10.543 1.00 92.94 106 ALA A O 1
ATOM 801 N N . CYS A 1 107 ? -6.555 1.354 -8.409 1.00 92.31 107 CYS A N 1
ATOM 802 C CA . CYS A 1 107 ? -5.318 0.575 -8.485 1.00 92.31 107 CYS A CA 1
ATOM 803 C C . CYS A 1 107 ? -5.547 -0.910 -8.806 1.00 92.31 107 CYS A C 1
ATOM 805 O O . CYS A 1 107 ? -4.666 -1.726 -8.532 1.00 92.31 107 CYS A O 1
ATOM 807 N N . ASN A 1 108 ? -6.732 -1.306 -9.289 1.00 92.00 108 ASN A N 1
ATOM 808 C CA . ASN A 1 108 ? -7.079 -2.702 -9.595 1.00 92.00 108 ASN A CA 1
ATOM 809 C C . ASN A 1 108 ? -6.677 -3.692 -8.476 1.00 92.00 108 ASN A C 1
ATOM 811 O O . ASN A 1 108 ? -6.114 -4.758 -8.731 1.00 92.00 108 ASN A O 1
ATOM 815 N N . SER A 1 109 ? -6.879 -3.302 -7.218 1.00 92.75 109 SER A N 1
ATOM 816 C CA . SER A 1 109 ? -6.561 -4.099 -6.034 1.00 92.75 109 SER A CA 1
ATOM 817 C C . SER A 1 109 ? -7.830 -4.778 -5.524 1.00 92.75 109 SER A C 1
ATOM 819 O O . SER A 1 109 ? -8.512 -4.281 -4.625 1.00 92.75 109 SER A O 1
ATOM 821 N N . GLU A 1 110 ? -8.182 -5.912 -6.138 1.00 92.44 110 GLU A N 1
ATOM 822 C CA . GLU A 1 110 ? -9.392 -6.665 -5.780 1.00 92.44 110 GLU A CA 1
ATOM 823 C C . GLU A 1 110 ? -9.364 -7.161 -4.332 1.00 92.44 110 GLU A C 1
ATOM 825 O O . GLU A 1 110 ? -10.395 -7.135 -3.663 1.00 92.44 110 GLU A O 1
ATOM 830 N N . GLU A 1 111 ? -8.191 -7.553 -3.835 1.00 92.19 111 GLU A N 1
ATOM 831 C CA . GLU A 1 111 ? -8.003 -8.032 -2.464 1.00 92.19 111 GLU A CA 1
ATOM 832 C C . GLU A 1 111 ? -8.320 -6.937 -1.436 1.00 92.19 111 GLU A C 1
ATOM 834 O O . GLU A 1 111 ? -9.106 -7.156 -0.514 1.00 92.19 111 GLU A O 1
ATOM 839 N N . LEU A 1 112 ? -7.800 -5.720 -1.639 1.00 93.06 112 LEU A N 1
ATOM 840 C CA . LEU A 1 112 ? -8.105 -4.587 -0.764 1.00 93.06 112 LEU A CA 1
ATOM 841 C C . LEU A 1 112 ? -9.583 -4.196 -0.850 1.00 93.06 112 LEU A C 1
ATOM 843 O O . LEU A 1 112 ? -10.217 -3.925 0.168 1.00 93.06 112 LEU A O 1
ATOM 847 N N . ALA A 1 113 ? -10.151 -4.201 -2.058 1.00 94.12 113 ALA A N 1
ATOM 848 C CA . ALA A 1 113 ? -11.564 -3.901 -2.245 1.00 94.12 113 ALA A CA 1
ATOM 849 C C . ALA A 1 113 ? -12.466 -4.938 -1.555 1.00 94.12 113 ALA A C 1
ATOM 851 O O . ALA A 1 113 ? -13.481 -4.568 -0.964 1.00 94.12 113 ALA A O 1
ATOM 852 N N . HIS A 1 114 ? -12.105 -6.222 -1.612 1.00 93.75 114 HIS A N 1
ATOM 853 C CA . HIS A 1 114 ? -12.798 -7.293 -0.902 1.00 93.75 114 HIS A CA 1
ATOM 854 C C . HIS A 1 114 ? -12.741 -7.075 0.609 1.00 93.75 114 HIS A C 1
ATOM 856 O O . HIS A 1 114 ? -13.789 -7.027 1.251 1.00 93.75 114 HIS A O 1
ATOM 862 N N . TYR A 1 115 ? -11.544 -6.832 1.147 1.00 92.06 115 TYR A N 1
ATOM 863 C CA . TYR A 1 115 ? -11.347 -6.583 2.572 1.00 92.06 115 TYR A CA 1
ATOM 864 C C . TYR A 1 115 ? -12.190 -5.404 3.083 1.00 92.06 115 TYR A C 1
ATOM 866 O O . TYR A 1 115 ? -12.864 -5.507 4.108 1.00 92.06 115 TYR A O 1
ATOM 874 N N . CYS A 1 116 ? -12.245 -4.297 2.336 1.00 92.94 116 CYS A N 1
ATOM 875 C CA . CYS A 1 116 ? -13.103 -3.169 2.691 1.00 92.94 116 CYS A CA 1
ATOM 876 C C . CYS A 1 116 ? -14.595 -3.533 2.722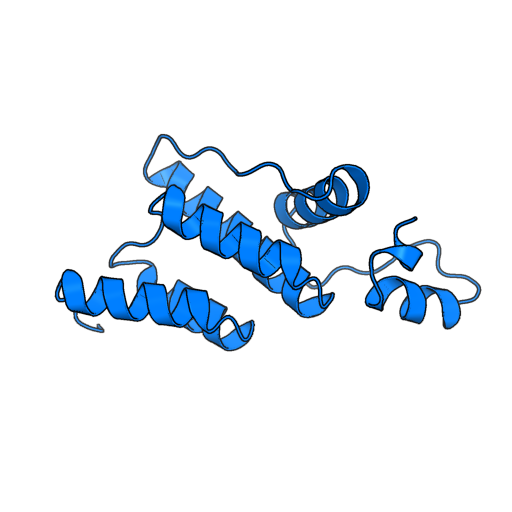 1.00 92.94 116 CYS A C 1
ATOM 878 O O . CYS A 1 116 ? -15.315 -3.084 3.613 1.00 92.94 116 CYS A O 1
ATOM 880 N N . ARG A 1 117 ? -15.082 -4.320 1.751 1.00 92.38 117 ARG A N 1
ATOM 881 C CA . ARG A 1 117 ? -16.492 -4.749 1.718 1.00 92.38 117 ARG A CA 1
ATOM 882 C C . ARG A 1 117 ? -16.821 -5.643 2.908 1.00 92.38 117 ARG A C 1
ATOM 884 O O . ARG A 1 117 ? -17.822 -5.390 3.571 1.00 92.38 117 ARG A O 1
ATOM 891 N N . GLU A 1 118 ? -15.953 -6.601 3.225 1.00 93.12 118 GLU A N 1
ATOM 892 C CA . GLU A 1 118 ? -16.112 -7.457 4.405 1.00 93.12 118 GLU A CA 1
ATOM 893 C C . GLU A 1 118 ? -16.164 -6.631 5.694 1.00 93.12 118 GLU A C 1
ATOM 895 O O . GLU A 1 118 ? -17.047 -6.837 6.524 1.00 93.12 118 GLU A O 1
ATOM 900 N N . LEU A 1 119 ? -15.279 -5.642 5.854 1.00 90.62 119 LEU A N 1
ATOM 901 C CA . LEU A 1 119 ? -15.309 -4.756 7.020 1.00 90.62 119 LEU A CA 1
ATOM 902 C C . LEU A 1 119 ? -16.609 -3.952 7.117 1.00 90.62 119 LEU A C 1
ATOM 904 O O . LEU A 1 119 ? -17.145 -3.810 8.221 1.00 90.62 119 LEU A O 1
ATOM 908 N N . LYS A 1 120 ? -17.135 -3.450 5.993 1.00 90.81 120 LYS A N 1
ATOM 909 C CA . LYS A 1 120 ? -18.419 -2.730 5.971 1.00 90.81 120 LYS A CA 1
ATOM 910 C C . LYS A 1 120 ? -19.571 -3.623 6.401 1.00 90.81 120 LYS A C 1
ATOM 912 O O . LYS A 1 120 ? -20.385 -3.194 7.216 1.00 90.81 120 LYS A O 1
ATOM 917 N N . GLU A 1 121 ? -19.624 -4.845 5.880 1.00 90.94 121 GLU A N 1
ATOM 918 C CA . GLU A 1 121 ? -20.655 -5.825 6.225 1.00 90.94 121 GLU A CA 1
ATOM 919 C C . GLU A 1 121 ? -20.568 -6.231 7.700 1.00 90.94 121 GLU A C 1
ATOM 921 O O . GLU A 1 121 ? -21.569 -6.187 8.412 1.00 90.94 121 GLU A O 1
ATOM 926 N N . LEU A 1 122 ? -19.367 -6.542 8.196 1.00 90.00 122 LEU A N 1
ATOM 927 C CA . LEU A 1 122 ? -19.146 -6.959 9.584 1.00 90.00 122 LEU A CA 1
ATOM 928 C C . LEU A 1 122 ? -19.510 -5.873 10.603 1.00 90.00 122 LEU A C 1
ATOM 930 O O . LEU A 1 122 ? -20.011 -6.188 11.683 1.00 90.00 122 LEU A O 1
ATOM 934 N N . ASN A 1 123 ? -19.261 -4.603 10.278 1.00 88.56 123 ASN A N 1
ATOM 935 C CA . ASN A 1 123 ? -19.499 -3.486 11.192 1.00 88.56 123 ASN A CA 1
ATOM 936 C C . ASN A 1 123 ? -20.812 -2.732 10.924 1.00 88.56 123 ASN A C 1
ATOM 938 O O . ASN A 1 123 ? -21.093 -1.752 11.615 1.00 88.56 123 ASN A O 1
ATOM 942 N N . ASN A 1 124 ? -21.620 -3.171 9.950 1.00 88.19 124 ASN A N 1
ATOM 943 C CA . ASN A 1 124 ? -22.818 -2.464 9.483 1.00 88.19 124 ASN A CA 1
ATOM 944 C C . ASN A 1 124 ? -22.549 -0.979 9.170 1.00 88.19 124 ASN A C 1
ATOM 946 O O . ASN A 1 124 ? -23.318 -0.095 9.553 1.00 88.19 124 ASN A O 1
ATOM 950 N N . TRP A 1 125 ? -21.430 -0.684 8.505 1.00 87.38 125 TRP A N 1
ATOM 951 C CA . TRP A 1 125 ? -21.110 0.685 8.109 1.00 87.38 125 TRP A CA 1
ATOM 952 C C . TRP A 1 125 ? -22.010 1.121 6.952 1.00 87.38 125 TRP A C 1
ATOM 954 O O . TRP A 1 125 ? -21.865 0.655 5.821 1.00 87.38 125 TRP A O 1
ATOM 964 N N . GLU A 1 126 ? -22.936 2.036 7.233 1.00 75.81 126 GLU A N 1
ATOM 965 C CA . GLU A 1 126 ? -23.786 2.637 6.205 1.00 75.81 126 GLU A CA 1
ATOM 966 C C . GLU A 1 126 ? -22.962 3.555 5.289 1.00 75.81 126 GLU A C 1
ATOM 968 O O . GLU A 1 126 ? -22.159 4.367 5.758 1.00 75.81 126 GLU A O 1
ATOM 973 N N . CYS A 1 127 ? -23.174 3.442 3.973 1.00 55.19 127 CYS A N 1
ATOM 974 C CA . CYS A 1 127 ? -22.707 4.445 3.020 1.00 55.19 127 CYS A CA 1
ATOM 975 C C . CYS A 1 127 ? -23.466 5.748 3.297 1.00 55.19 127 CYS A C 1
ATOM 977 O O . CYS A 1 127 ? -24.667 5.809 3.032 1.00 55.19 127 CYS A O 1
ATOM 979 N N . LYS A 1 128 ? -22.791 6.762 3.841 1.00 50.66 128 LYS A N 1
ATOM 980 C CA . LYS A 1 128 ? -23.291 8.139 3.778 1.00 50.66 128 LYS A CA 1
ATOM 981 C C . LYS A 1 128 ? -23.015 8.745 2.413 1.00 50.66 128 LYS A C 1
ATOM 983 O O . LYS A 1 128 ? -21.945 8.421 1.853 1.00 50.66 128 LYS A O 1
#

Organism: NCBI:txid1051891

pLDDT: mean 86.12, std 10.93, range [50.66, 95.69]

Sequence (128 aa):
MLAAMLPHFAQALSSSSSRTEYPLPEDTSIFAVNGVIDYVYDGRFTPPTASTGEEAGVALGDLLNLLRLADTWEISDIKAQVVGCIHDLRLINQENCNDVLETAAACNSEELAHYCRELKELNNWECK

InterPro domains:
  IPR011333 SKP1/BTB/POZ domain superfamily [G3DSA:3.30.710.10] (1-126)

Foldseek 3Di:
DCLVLFVQVVVVPVPDPDDPDDDDPPPQDPLLVQQVVCCVVPVGGDQQDDPDLVSLVVSLSSLLSNLQRCLVRVVVSSVVRSLVSCVVVVSDDLVCLVVQLVSCVVSVPVSSNVVSVVVCVVVVRDDD